Protein AF-A0A0F8YY92-F1 (afdb_monomer)

Structure (mmCIF, N/CA/C/O backbone):
data_AF-A0A0F8YY92-F1
#
_entry.id   AF-A0A0F8YY92-F1
#
loop_
_atom_site.group_PDB
_atom_site.id
_atom_site.type_symbol
_atom_site.label_atom_id
_atom_site.label_alt_id
_atom_site.label_comp_id
_atom_site.label_asym_id
_atom_site.label_entity_id
_atom_site.label_seq_id
_atom_site.pdbx_PDB_ins_code
_atom_site.Cartn_x
_atom_site.Cartn_y
_atom_site.Cartn_z
_atom_site.occupancy
_atom_site.B_iso_or_equiv
_atom_site.auth_seq_id
_atom_site.auth_comp_id
_atom_site.auth_asym_id
_atom_site.auth_atom_id
_atom_site.pdbx_PDB_model_num
ATOM 1 N N . MET A 1 1 ? 7.179 -2.243 -15.892 1.00 77.62 1 MET A N 1
ATOM 2 C CA . MET A 1 1 ? 6.687 -1.500 -14.717 1.00 77.62 1 MET A CA 1
ATOM 3 C C . MET A 1 1 ? 5.939 -2.486 -13.841 1.00 77.62 1 MET A C 1
ATOM 5 O O . MET A 1 1 ? 5.054 -3.168 -14.345 1.00 77.62 1 MET A O 1
ATOM 9 N N . HIS A 1 2 ? 6.362 -2.638 -12.593 1.00 85.50 2 HIS A N 1
ATOM 10 C CA . HIS A 1 2 ? 5.800 -3.581 -11.631 1.00 85.50 2 HIS A CA 1
ATOM 11 C C . HIS A 1 2 ? 4.860 -2.838 -10.693 1.00 85.50 2 HIS A C 1
ATOM 13 O O . HIS A 1 2 ? 5.172 -1.718 -10.293 1.00 85.50 2 HIS A O 1
ATOM 19 N N . ASN A 1 3 ? 3.722 -3.454 -10.376 1.00 90.06 3 ASN A N 1
ATOM 20 C CA . ASN A 1 3 ? 2.722 -2.870 -9.495 1.00 90.06 3 ASN A CA 1
ATOM 21 C C . ASN A 1 3 ? 2.719 -3.593 -8.149 1.00 90.06 3 ASN A C 1
ATOM 23 O O . ASN A 1 3 ? 2.532 -4.814 -8.091 1.00 90.06 3 ASN A O 1
ATOM 27 N N . TRP A 1 4 ? 2.937 -2.832 -7.087 1.00 93.38 4 TRP A N 1
ATOM 28 C CA . TRP A 1 4 ? 3.109 -3.345 -5.741 1.00 93.38 4 TRP A CA 1
ATOM 29 C C . TRP A 1 4 ? 2.109 -2.705 -4.799 1.00 93.38 4 TRP A C 1
ATOM 31 O O . TRP A 1 4 ? 1.792 -1.524 -4.911 1.00 93.38 4 TRP A O 1
ATOM 41 N N . LEU A 1 5 ? 1.648 -3.510 -3.853 1.00 94.44 5 LEU A N 1
ATOM 42 C CA . LEU A 1 5 ? 0.811 -3.086 -2.750 1.00 94.44 5 LEU A CA 1
ATOM 43 C C . LEU A 1 5 ? 1.587 -3.270 -1.458 1.00 94.44 5 LEU A C 1
ATOM 45 O O . LEU A 1 5 ? 2.127 -4.351 -1.211 1.00 94.44 5 LEU A O 1
ATOM 49 N N . TYR A 1 6 ? 1.620 -2.227 -0.641 1.00 95.75 6 TYR A N 1
ATOM 50 C CA . TYR A 1 6 ? 2.081 -2.303 0.737 1.00 95.75 6 TYR A CA 1
ATOM 51 C C . TYR A 1 6 ? 0.894 -2.043 1.663 1.00 95.75 6 TYR A C 1
ATOM 53 O O . TYR A 1 6 ? 0.316 -0.958 1.627 1.00 95.75 6 TYR A O 1
ATOM 61 N N . PHE A 1 7 ? 0.508 -3.036 2.463 1.00 94.81 7 PHE A N 1
ATOM 62 C CA . PHE A 1 7 ? -0.570 -2.889 3.443 1.00 94.81 7 PHE A 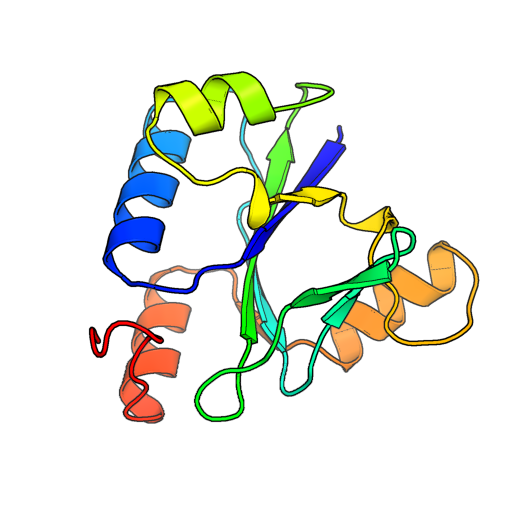CA 1
ATOM 63 C C . PHE A 1 7 ? -0.087 -2.109 4.668 1.00 94.81 7 PHE A C 1
ATOM 65 O O . PHE A 1 7 ? 0.997 -2.369 5.181 1.00 94.81 7 PHE A O 1
ATOM 72 N N . ILE A 1 8 ? -0.877 -1.141 5.122 1.00 91.62 8 ILE A N 1
ATOM 73 C CA . ILE A 1 8 ? -0.534 -0.293 6.265 1.00 91.62 8 ILE A CA 1
ATOM 74 C C . ILE A 1 8 ? -1.276 -0.815 7.494 1.00 91.62 8 ILE A C 1
ATOM 76 O O . ILE A 1 8 ? -2.505 -0.857 7.488 1.00 91.62 8 ILE A O 1
ATOM 80 N N . GLU A 1 9 ? -0.551 -1.167 8.559 1.00 89.00 9 GLU A N 1
ATOM 81 C CA . GLU A 1 9 ? -1.165 -1.524 9.845 1.00 89.00 9 GLU A CA 1
ATOM 82 C C . GLU A 1 9 ? -1.029 -0.423 10.911 1.00 89.00 9 GLU A C 1
ATOM 84 O O . GLU A 1 9 ? -1.724 -0.490 11.926 1.00 89.00 9 GLU A O 1
ATOM 89 N N . SER A 1 10 ? -0.170 0.583 10.693 1.00 87.44 10 SER A N 1
ATOM 90 C CA . SER A 1 10 ? 0.114 1.680 11.634 1.00 87.44 10 SER A CA 1
ATOM 91 C C . SER A 1 10 ? 0.465 3.013 10.968 1.00 87.44 10 SER A C 1
ATOM 93 O O . SER A 1 10 ? 1.090 3.034 9.904 1.00 87.44 10 SER A O 1
ATOM 95 N N . ASN A 1 11 ? 0.192 4.136 11.648 1.00 85.31 11 ASN A N 1
ATOM 96 C CA . ASN A 1 11 ? 0.666 5.456 11.212 1.00 85.31 11 ASN A CA 1
ATOM 97 C C . ASN A 1 11 ? 2.205 5.478 11.142 1.00 85.31 11 ASN A C 1
ATOM 99 O O . ASN A 1 11 ? 2.810 6.002 10.212 1.00 85.31 11 ASN A O 1
ATOM 103 N N . LYS A 1 12 ? 2.891 4.799 12.069 1.00 89.38 12 LYS A N 1
ATOM 104 C CA . LYS A 1 12 ? 4.357 4.682 12.027 1.00 89.38 12 LYS A CA 1
ATOM 105 C C . LYS A 1 12 ? 4.863 4.022 10.738 1.00 89.38 12 LYS A C 1
ATOM 107 O O . LYS A 1 12 ? 5.889 4.445 10.205 1.00 89.38 12 LYS A O 1
ATOM 112 N N . GLU A 1 13 ? 4.201 2.972 10.259 1.00 90.81 13 GLU A N 1
ATOM 113 C CA . GLU A 1 13 ? 4.536 2.349 8.974 1.00 90.81 13 GLU A CA 1
ATOM 114 C C . GLU A 1 13 ? 4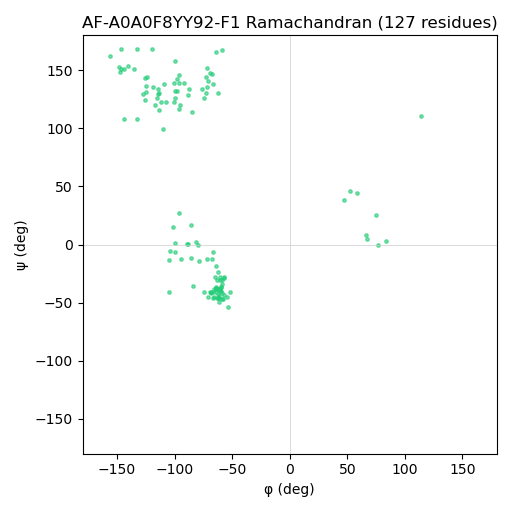.205 3.254 7.800 1.00 90.81 13 GLU A C 1
ATOM 116 O O . GLU A 1 13 ? 5.021 3.361 6.887 1.00 90.81 13 GLU A O 1
ATOM 121 N N . TYR A 1 14 ? 3.065 3.941 7.857 1.00 91.44 14 TYR A N 1
ATOM 122 C CA . TYR A 1 14 ? 2.686 4.932 6.861 1.00 91.44 14 TYR A CA 1
ATOM 123 C C . TYR A 1 14 ? 3.778 5.993 6.674 1.00 91.44 14 TYR A C 1
ATOM 125 O O . TYR A 1 14 ? 4.311 6.151 5.576 1.00 91.44 14 TYR A O 1
ATOM 133 N N . GLN A 1 15 ? 4.208 6.635 7.763 1.00 91.50 15 GLN A N 1
ATOM 134 C CA . GLN A 1 15 ? 5.254 7.662 7.740 1.00 91.50 15 GLN A CA 1
ATOM 135 C C . GLN A 1 15 ? 6.588 7.126 7.198 1.00 91.50 15 GLN A C 1
ATOM 137 O O . GLN A 1 15 ? 7.281 7.796 6.430 1.00 91.50 15 GLN A O 1
ATOM 142 N N . LYS A 1 16 ? 6.963 5.891 7.563 1.00 94.19 16 LYS A N 1
ATOM 143 C CA . LYS A 1 16 ? 8.161 5.238 7.009 1.00 94.19 16 LYS A CA 1
ATOM 144 C C . LYS A 1 16 ? 8.038 4.999 5.506 1.00 94.19 16 LYS A C 1
ATOM 146 O O . LYS A 1 16 ? 9.021 5.175 4.790 1.00 94.19 16 LYS A O 1
ATOM 151 N N . LEU A 1 17 ? 6.863 4.583 5.040 1.00 94.88 17 LEU A N 1
ATOM 152 C CA . LEU A 1 17 ? 6.600 4.314 3.632 1.00 94.88 17 LEU A CA 1
ATOM 153 C C . LEU A 1 17 ? 6.620 5.601 2.800 1.00 94.88 17 LEU A C 1
ATOM 155 O O . LEU A 1 17 ? 7.242 5.618 1.741 1.00 94.88 17 LEU A O 1
ATOM 159 N N . MET A 1 18 ? 6.034 6.692 3.300 1.00 92.94 18 MET A N 1
ATOM 160 C CA . MET A 1 18 ? 6.104 7.995 2.629 1.00 92.94 18 MET A CA 1
ATOM 161 C C . MET A 1 18 ? 7.551 8.485 2.532 1.00 92.94 18 MET A C 1
ATOM 163 O O . MET A 1 18 ? 8.024 8.812 1.444 1.00 92.94 18 MET A O 1
ATOM 167 N N . LYS A 1 19 ? 8.316 8.396 3.628 1.00 93.50 19 LYS A N 1
ATOM 168 C CA . LYS A 1 19 ? 9.751 8.714 3.617 1.00 93.50 19 LYS A CA 1
ATOM 169 C C . LYS A 1 19 ? 10.541 7.839 2.640 1.00 93.50 19 LYS A C 1
ATOM 171 O O . LYS A 1 19 ? 11.501 8.302 2.028 1.00 93.50 19 LYS A O 1
ATOM 176 N N . PHE A 1 20 ? 10.184 6.565 2.494 1.00 93.69 20 PHE A N 1
ATOM 177 C CA . PHE A 1 20 ? 10.788 5.696 1.486 1.00 93.69 20 PHE A CA 1
ATOM 178 C C . PHE A 1 20 ? 10.531 6.233 0.070 1.00 93.69 20 PHE A C 1
ATOM 180 O O . PHE A 1 20 ? 11.477 6.361 -0.705 1.00 93.69 20 PHE A O 1
ATOM 187 N N . PHE A 1 21 ? 9.297 6.631 -0.248 1.00 93.06 21 PHE A N 1
ATOM 188 C CA . PHE A 1 21 ? 8.958 7.186 -1.562 1.00 93.06 21 PHE A CA 1
ATOM 189 C C . PHE A 1 21 ? 9.670 8.504 -1.874 1.00 93.06 21 PHE A C 1
ATOM 191 O O . PHE A 1 21 ? 10.129 8.682 -2.998 1.00 93.06 21 PHE A O 1
ATOM 198 N N . GLU A 1 22 ? 9.855 9.387 -0.891 1.00 90.88 22 GLU A N 1
ATOM 199 C CA . GLU A 1 22 ? 10.634 10.624 -1.067 1.00 90.88 22 GLU A CA 1
ATOM 200 C C . GLU A 1 22 ? 12.087 10.362 -1.503 1.00 90.88 22 GLU A C 1
ATOM 202 O O . GLU A 1 22 ? 12.689 11.170 -2.213 1.00 90.88 22 GLU A O 1
ATOM 207 N N . ASN A 1 23 ? 12.660 9.230 -1.082 1.00 89.69 23 ASN A N 1
ATOM 208 C CA . ASN A 1 23 ? 14.051 8.870 -1.356 1.00 89.69 23 ASN A CA 1
ATOM 209 C C . ASN A 1 23 ? 14.220 7.982 -2.602 1.00 89.69 23 ASN A C 1
ATOM 211 O O . ASN A 1 23 ? 15.340 7.821 -3.093 1.00 89.69 23 ASN A O 1
ATOM 215 N N . GLU A 1 24 ? 13.132 7.433 -3.147 1.00 88.44 24 GLU A N 1
ATOM 216 C CA . GLU A 1 24 ? 13.161 6.466 -4.244 1.00 88.44 24 GLU A CA 1
ATOM 217 C C . GLU A 1 24 ? 12.621 7.044 -5.553 1.00 88.44 24 GLU A C 1
ATOM 219 O O . GLU A 1 24 ? 11.424 7.039 -5.832 1.00 88.44 24 GLU A O 1
ATOM 224 N N . LYS A 1 25 ? 13.542 7.454 -6.430 1.00 85.44 25 LYS A N 1
ATOM 225 C CA . LYS A 1 25 ? 13.223 8.050 -7.743 1.00 85.44 25 LYS A CA 1
ATOM 226 C C . LYS A 1 25 ? 12.496 7.107 -8.708 1.00 85.44 25 LYS A C 1
ATOM 228 O O . LYS A 1 25 ? 11.902 7.561 -9.682 1.00 85.44 25 LYS A O 1
ATOM 233 N N . ASP A 1 26 ? 12.561 5.802 -8.453 1.00 88.06 26 ASP A N 1
ATOM 234 C CA . ASP A 1 26 ? 11.964 4.779 -9.312 1.00 88.06 26 ASP A CA 1
ATOM 235 C C . ASP A 1 26 ? 10.515 4.453 -8.934 1.00 88.06 26 ASP A C 1
ATOM 237 O O . ASP A 1 26 ? 9.924 3.570 -9.561 1.00 88.06 26 ASP A O 1
ATOM 241 N N . VAL A 1 27 ? 9.954 5.100 -7.907 1.00 90.25 27 VAL A N 1
ATOM 242 C CA . VAL A 1 27 ? 8.566 4.905 -7.474 1.00 90.25 27 VAL A CA 1
ATOM 243 C C . VAL A 1 27 ? 7.672 5.998 -8.052 1.00 90.25 27 VAL A C 1
ATOM 245 O O . VAL A 1 27 ? 8.004 7.174 -7.994 1.00 90.25 27 VAL A O 1
ATOM 248 N N . ASN A 1 28 ? 6.531 5.611 -8.626 1.00 90.69 28 ASN A N 1
ATOM 249 C CA . ASN A 1 28 ? 5.558 6.531 -9.219 1.00 90.69 28 ASN A CA 1
ATOM 250 C C . ASN A 1 28 ? 4.117 6.024 -9.059 1.00 90.69 28 ASN A C 1
ATOM 252 O O . ASN A 1 28 ? 3.886 4.857 -8.746 1.00 90.69 28 ASN A O 1
ATOM 256 N N . GLY A 1 29 ? 3.143 6.897 -9.343 1.00 87.62 29 GLY A N 1
ATOM 257 C CA . GLY A 1 29 ? 1.716 6.553 -9.404 1.00 87.62 29 GLY A CA 1
ATOM 258 C C . GLY A 1 29 ? 1.173 5.963 -8.102 1.00 87.62 29 GLY A C 1
ATOM 259 O O . GLY A 1 29 ? 0.461 4.958 -8.126 1.00 87.62 29 GLY A O 1
ATOM 260 N N . ILE A 1 30 ? 1.549 6.592 -6.987 1.00 92.81 30 ILE A N 1
ATOM 261 C CA . ILE A 1 30 ? 1.075 6.265 -5.644 1.00 92.81 30 ILE A CA 1
ATOM 262 C C . ILE A 1 30 ? -0.436 6.488 -5.593 1.00 92.81 30 ILE A C 1
ATOM 264 O O . ILE A 1 30 ? -0.938 7.520 -6.032 1.00 92.81 30 ILE A O 1
ATOM 268 N N . THR A 1 31 ? -1.158 5.493 -5.095 1.00 93.25 31 THR A N 1
ATOM 269 C CA . THR A 1 31 ? -2.602 5.546 -4.862 1.00 93.25 31 THR A CA 1
ATOM 270 C C . THR A 1 31 ? -2.956 4.695 -3.660 1.00 93.25 31 THR A C 1
ATOM 272 O O . THR A 1 31 ? -2.317 3.678 -3.408 1.00 93.25 31 THR A O 1
ATOM 275 N N . TYR A 1 32 ? -3.988 5.085 -2.934 1.00 93.06 32 TYR A N 1
ATOM 276 C CA . TYR A 1 32 ? -4.466 4.374 -1.760 1.00 93.06 32 TYR A CA 1
ATOM 277 C C . TYR A 1 32 ? -5.673 3.525 -2.142 1.00 93.06 32 TYR A C 1
ATOM 279 O O . TYR A 1 32 ? -6.583 4.001 -2.824 1.00 93.06 32 TYR A O 1
ATOM 287 N N . LEU A 1 33 ? -5.660 2.263 -1.726 1.00 93.00 33 LEU A N 1
ATOM 288 C CA . LEU A 1 33 ? -6.757 1.321 -1.897 1.00 93.00 33 LEU A CA 1
ATOM 289 C C . LEU A 1 33 ? -7.293 0.942 -0.525 1.00 93.00 33 LEU A C 1
ATOM 291 O O . LEU A 1 33 ? -6.535 0.500 0.340 1.00 93.00 33 LEU A O 1
ATOM 295 N N . ILE A 1 34 ? -8.597 1.107 -0.351 1.00 91.88 34 ILE A N 1
ATOM 296 C CA . ILE A 1 34 ? -9.292 0.843 0.903 1.00 91.88 34 ILE A CA 1
ATOM 297 C C . ILE A 1 34 ? -10.293 -0.277 0.662 1.00 91.88 34 ILE A C 1
ATOM 299 O O . ILE A 1 34 ? -11.174 -0.149 -0.185 1.00 91.88 34 ILE A O 1
ATOM 303 N N . PHE A 1 35 ? -10.137 -1.371 1.393 1.00 90.75 35 PHE A N 1
ATOM 304 C CA . PHE A 1 35 ? -10.962 -2.566 1.295 1.00 90.75 35 PHE A CA 1
ATOM 305 C C . PHE A 1 35 ? -11.845 -2.688 2.535 1.00 90.75 35 PHE A C 1
ATOM 307 O O . PHE A 1 35 ? -11.361 -2.517 3.650 1.00 90.75 35 PHE A O 1
ATOM 314 N N . GLU A 1 36 ? -13.109 -3.055 2.342 1.00 89.31 36 GLU A N 1
ATOM 315 C CA . GLU A 1 36 ? -14.065 -3.376 3.418 1.00 89.31 36 GLU A CA 1
ATOM 316 C C . GLU A 1 36 ? -14.130 -4.895 3.682 1.00 89.31 36 GLU A C 1
ATOM 318 O O . GLU A 1 36 ? -15.154 -5.451 4.075 1.00 89.31 36 GLU A O 1
ATOM 323 N N . GLU A 1 37 ? -13.034 -5.601 3.397 1.00 88.88 37 GLU A N 1
ATOM 324 C CA . GLU A 1 37 ? -12.930 -7.052 3.513 1.00 88.88 37 GLU A CA 1
ATOM 325 C C . GLU A 1 37 ? -11.480 -7.513 3.703 1.00 88.88 37 GLU A C 1
ATOM 327 O O . GLU A 1 37 ? -10.524 -6.800 3.383 1.00 88.88 37 GLU A O 1
ATOM 332 N N . ASP A 1 38 ? -11.321 -8.750 4.177 1.00 90.75 38 ASP A N 1
ATOM 333 C CA . ASP A 1 38 ? -10.031 -9.437 4.182 1.00 90.75 38 ASP A CA 1
ATOM 334 C C . ASP A 1 38 ? -9.566 -9.720 2.748 1.00 90.75 38 ASP A C 1
ATOM 336 O O . ASP A 1 38 ? -10.320 -10.204 1.902 1.00 90.75 38 ASP A O 1
ATOM 340 N N . VAL A 1 39 ? -8.277 -9.508 2.491 1.00 90.31 39 VAL A N 1
ATOM 341 C CA . VAL A 1 39 ? -7.679 -9.712 1.171 1.00 90.31 39 VAL A CA 1
ATOM 342 C C . VAL A 1 39 ? -6.728 -10.901 1.210 1.00 90.31 39 VAL A C 1
ATOM 344 O O . VAL A 1 39 ? -5.761 -10.932 1.971 1.00 90.31 39 VAL A O 1
ATOM 347 N N . SER A 1 40 ? -6.974 -11.891 0.354 1.00 89.44 40 SER A N 1
ATOM 348 C CA . SER A 1 40 ? -6.115 -13.072 0.217 1.00 89.44 40 SER A CA 1
ATOM 349 C C . SER A 1 40 ? -5.180 -12.961 -0.986 1.00 89.44 40 SER A C 1
ATOM 351 O O . SER A 1 40 ? -5.457 -12.231 -1.938 1.00 89.44 40 SER A O 1
ATOM 353 N N . CYS A 1 41 ? -4.077 -13.707 -0.982 1.00 87.75 41 CYS A N 1
ATOM 354 C CA . CYS A 1 41 ? -3.204 -13.835 -2.145 1.00 87.75 41 CYS A CA 1
ATOM 355 C C . CYS A 1 41 ? -3.087 -15.286 -2.644 1.00 87.75 41 CYS A C 1
ATOM 357 O O . CYS A 1 41 ? -3.436 -16.245 -1.954 1.00 87.75 41 CYS A O 1
ATOM 359 N N . LYS A 1 42 ? -2.514 -15.458 -3.841 1.00 85.19 42 LYS A N 1
ATOM 360 C CA . LYS A 1 42 ? -2.199 -16.764 -4.447 1.00 85.19 42 LYS A CA 1
ATOM 361 C C . LYS A 1 42 ? -1.282 -17.633 -3.585 1.00 85.19 42 LYS A C 1
ATOM 363 O O . LYS A 1 42 ? -1.351 -18.851 -3.689 1.00 85.19 42 LYS A O 1
ATOM 368 N N . SER A 1 43 ? -0.431 -17.029 -2.752 1.00 83.62 43 SER A N 1
ATOM 369 C CA . SER A 1 43 ? 0.435 -17.751 -1.809 1.00 83.62 43 SER A CA 1
ATOM 370 C C . SER A 1 43 ? -0.246 -18.072 -0.471 1.00 83.62 43 SER A C 1
ATOM 372 O O . SER A 1 43 ? 0.437 -18.393 0.498 1.00 83.62 43 SER A O 1
ATOM 374 N N . SER A 1 44 ? -1.581 -17.993 -0.405 1.00 84.44 44 SER A N 1
ATOM 375 C CA . SER A 1 44 ? -2.409 -18.307 0.772 1.00 84.44 44 SER A CA 1
ATOM 376 C C . SER A 1 44 ? -2.228 -17.375 1.974 1.00 84.44 44 SER A C 1
ATOM 378 O O . SER A 1 44 ? -2.775 -17.631 3.046 1.00 84.44 44 SER A O 1
ATOM 380 N N . LYS A 1 45 ? -1.484 -16.279 1.820 1.00 90.12 45 LYS A N 1
ATOM 381 C CA . LYS A 1 45 ? -1.411 -15.214 2.823 1.00 90.12 45 LYS A CA 1
ATOM 382 C C . LYS A 1 45 ? -2.720 -14.429 2.826 1.00 90.12 45 LYS A C 1
ATOM 384 O O . LYS A 1 45 ? -3.318 -14.210 1.773 1.00 90.12 45 LYS A O 1
ATOM 389 N N . ILE A 1 46 ? -3.134 -13.999 4.012 1.00 90.88 46 ILE A N 1
ATOM 390 C CA . ILE A 1 46 ? -4.358 -13.227 4.225 1.00 90.88 46 ILE A CA 1
ATOM 391 C C . ILE A 1 46 ? -3.985 -11.952 4.974 1.00 90.88 46 ILE A C 1
ATOM 393 O O . ILE A 1 46 ? -3.376 -12.020 6.043 1.00 90.88 46 ILE A O 1
ATOM 397 N N . PHE A 1 47 ? -4.350 -10.812 4.402 1.00 92.50 47 PHE A N 1
ATOM 398 C CA . PHE A 1 47 ? -4.288 -9.499 5.025 1.00 92.50 47 PHE A CA 1
ATOM 399 C C . PHE A 1 47 ? -5.662 -9.210 5.613 1.00 92.50 47 PHE A C 1
ATOM 401 O O . PHE A 1 47 ? -6.660 -9.251 4.894 1.00 92.50 47 PHE A O 1
ATOM 408 N N . ARG A 1 48 ? -5.714 -9.006 6.929 1.00 91.19 48 ARG A N 1
ATOM 409 C CA . ARG A 1 48 ? -6.977 -8.879 7.651 1.00 91.19 48 ARG A CA 1
ATOM 410 C C . ARG A 1 48 ? -7.354 -7.425 7.831 1.00 91.19 48 ARG A C 1
ATOM 412 O O . ARG A 1 48 ? -6.493 -6.614 8.161 1.00 91.19 48 ARG A O 1
ATOM 419 N N . MET A 1 49 ? -8.634 -7.127 7.664 1.00 90.06 49 MET A N 1
ATOM 420 C CA . MET A 1 49 ? -9.157 -5.808 7.986 1.00 90.06 49 MET A CA 1
ATOM 421 C C . MET A 1 49 ? -9.122 -5.549 9.496 1.00 90.06 49 MET A C 1
ATOM 423 O O . MET A 1 49 ? -9.307 -6.445 10.324 1.00 90.06 49 MET A O 1
ATOM 427 N N . HIS A 1 50 ? -8.906 -4.289 9.847 1.00 84.06 50 HIS A N 1
ATOM 428 C CA . HIS A 1 50 ? -8.938 -3.766 11.200 1.00 84.06 50 HIS A CA 1
ATOM 429 C C . HIS A 1 50 ? -9.934 -2.606 11.241 1.00 84.06 50 HIS A C 1
ATOM 431 O O . HIS A 1 50 ? -9.911 -1.739 10.377 1.00 84.06 50 HIS A O 1
ATOM 437 N N . ASN A 1 51 ? -10.840 -2.603 12.223 1.00 82.19 51 ASN A N 1
ATOM 438 C CA . ASN A 1 51 ? -11.911 -1.600 12.314 1.00 82.19 51 ASN A CA 1
ATOM 439 C C . ASN A 1 51 ? -12.729 -1.477 11.012 1.00 82.19 51 ASN A C 1
ATOM 441 O O . ASN A 1 51 ? -13.003 -0.384 10.533 1.00 82.19 51 ASN A O 1
ATOM 445 N N . ASN A 1 52 ? -13.120 -2.628 10.454 1.00 85.44 52 ASN A N 1
ATOM 446 C CA . ASN A 1 52 ? -13.883 -2.776 9.205 1.00 85.44 52 ASN A CA 1
ATOM 447 C C . ASN A 1 52 ? -13.152 -2.360 7.921 1.00 85.44 52 ASN A C 1
ATOM 449 O O . ASN A 1 52 ? -13.767 -2.402 6.860 1.00 85.44 5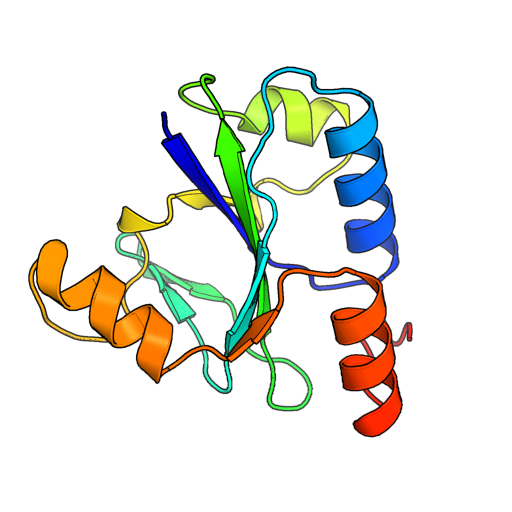2 ASN A O 1
ATOM 453 N N . LEU A 1 53 ? -11.867 -1.990 7.987 1.00 89.31 53 LEU A N 1
ATOM 454 C CA . LEU A 1 53 ? -11.115 -1.555 6.813 1.00 89.31 53 LEU A CA 1
ATOM 455 C C . LEU A 1 53 ? -9.721 -2.167 6.731 1.00 89.31 53 LEU A C 1
ATOM 457 O O . LEU A 1 53 ? -9.068 -2.470 7.726 1.00 89.31 53 LEU A O 1
ATOM 461 N N . LEU A 1 54 ? -9.239 -2.321 5.508 1.00 91.12 54 LEU A N 1
ATOM 462 C CA . LEU A 1 54 ? -7.861 -2.657 5.197 1.00 91.12 54 LEU A CA 1
ATOM 463 C C . LEU A 1 54 ? -7.335 -1.634 4.198 1.00 91.12 54 LEU A C 1
ATOM 465 O O . LEU A 1 54 ? -7.956 -1.391 3.167 1.00 91.12 54 LEU A O 1
ATOM 469 N N . ILE A 1 55 ? -6.178 -1.050 4.492 1.00 92.38 55 ILE A N 1
ATOM 470 C CA . ILE A 1 55 ? -5.597 0.015 3.677 1.00 92.38 55 ILE A CA 1
ATOM 471 C C . ILE A 1 55 ? -4.310 -0.498 3.047 1.00 92.38 55 ILE A C 1
ATOM 473 O O . ILE A 1 55 ? -3.439 -1.043 3.726 1.00 92.38 55 ILE A O 1
ATOM 477 N N . ALA A 1 56 ? -4.181 -0.307 1.739 1.00 94.81 56 ALA A N 1
ATOM 478 C CA . ALA A 1 56 ? -2.960 -0.570 1.000 1.00 94.81 56 ALA A CA 1
ATOM 479 C C . ALA A 1 56 ? -2.529 0.660 0.207 1.00 94.81 56 ALA A C 1
ATOM 481 O O . ALA A 1 56 ? -3.354 1.355 -0.382 1.00 94.81 56 ALA A O 1
ATOM 482 N N . VAL A 1 57 ? -1.220 0.880 0.120 1.00 95.38 57 VAL A N 1
ATOM 483 C CA . VAL A 1 57 ? -0.641 1.821 -0.837 1.00 95.38 57 VAL A CA 1
ATOM 484 C C . VAL A 1 57 ? -0.200 1.058 -2.068 1.00 95.38 57 VAL A C 1
ATOM 486 O O . VAL A 1 57 ? 0.686 0.205 -2.008 1.00 95.38 57 VAL A O 1
ATOM 489 N N . ASN A 1 58 ? -0.834 1.376 -3.184 1.00 94.50 58 ASN A N 1
ATOM 490 C CA . ASN A 1 58 ? -0.479 0.915 -4.508 1.00 94.50 58 ASN A CA 1
ATOM 491 C C . ASN 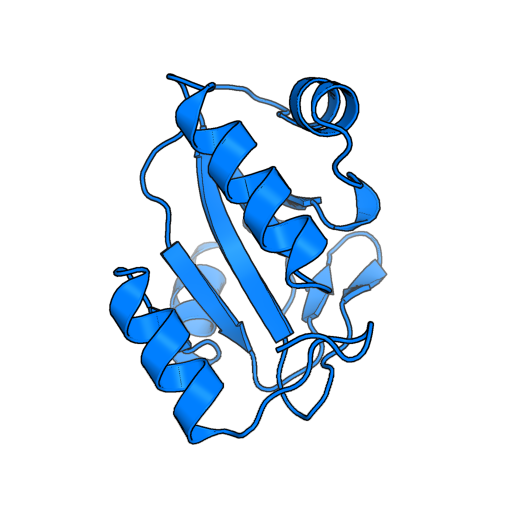A 1 58 ? 0.548 1.861 -5.127 1.00 94.50 58 ASN A C 1
ATOM 493 O O . ASN A 1 58 ? 0.315 3.068 -5.184 1.00 94.50 58 ASN A O 1
ATOM 497 N N . PHE A 1 59 ? 1.653 1.324 -5.631 1.00 94.12 59 PHE A N 1
ATOM 498 C CA . PHE A 1 59 ? 2.681 2.108 -6.303 1.00 94.12 59 PHE A CA 1
ATOM 499 C C . PHE A 1 59 ? 3.349 1.314 -7.426 1.00 94.12 59 PHE A C 1
ATOM 501 O O . PHE A 1 59 ? 3.488 0.087 -7.380 1.00 94.12 59 PHE A O 1
ATOM 508 N N . PHE A 1 60 ? 3.811 2.041 -8.438 1.00 92.31 60 PHE A N 1
ATOM 509 C CA . PHE A 1 60 ? 4.555 1.483 -9.553 1.00 92.31 60 PHE A CA 1
ATOM 510 C C . PHE A 1 60 ? 6.050 1.659 -9.352 1.00 92.31 60 PHE A C 1
ATOM 512 O O . PHE A 1 60 ? 6.507 2.710 -8.911 1.00 92.31 60 PHE A O 1
ATOM 519 N N . THR A 1 61 ? 6.825 0.659 -9.759 1.00 91.31 61 THR A N 1
ATOM 520 C CA . THR A 1 61 ? 8.280 0.791 -9.851 1.00 91.31 61 THR A CA 1
ATOM 521 C C . THR A 1 61 ? 8.855 0.093 -11.079 1.00 91.31 61 THR A C 1
ATOM 523 O O . THR A 1 61 ? 8.277 -0.853 -11.624 1.00 91.31 61 THR A O 1
ATOM 526 N N . TYR A 1 62 ? 10.008 0.568 -11.549 1.00 85.75 62 TYR A N 1
ATOM 527 C CA . TYR A 1 62 ? 10.823 -0.142 -12.540 1.00 85.75 62 TYR A CA 1
ATOM 528 C C . TYR A 1 62 ? 11.654 -1.275 -11.920 1.00 85.75 62 TYR A C 1
ATOM 530 O O . TYR A 1 62 ? 12.129 -2.144 -12.647 1.00 85.75 62 TYR A O 1
ATOM 538 N N . THR A 1 63 ? 11.780 -1.307 -10.590 1.00 81.75 63 THR A N 1
ATOM 539 C CA . THR A 1 63 ? 12.458 -2.386 -9.865 1.00 81.75 63 THR A CA 1
ATOM 540 C C . THR A 1 63 ? 11.597 -3.650 -9.888 1.00 81.75 63 THR A C 1
ATOM 542 O O . THR A 1 63 ? 10.409 -3.602 -9.564 1.00 81.75 63 THR A O 1
ATOM 545 N N . ILE A 1 64 ? 12.191 -4.793 -10.252 1.00 80.62 64 ILE A N 1
ATOM 546 C CA . ILE A 1 64 ? 11.475 -6.080 -10.294 1.00 80.62 64 ILE A CA 1
ATOM 547 C C . ILE A 1 64 ? 11.009 -6.495 -8.898 1.00 80.62 64 ILE A C 1
ATOM 549 O O . ILE A 1 64 ? 9.916 -7.032 -8.783 1.00 80.62 64 ILE A O 1
ATOM 553 N N . ASP A 1 65 ? 11.799 -6.226 -7.856 1.00 85.44 65 ASP A N 1
ATOM 554 C CA . ASP A 1 65 ? 11.465 -6.532 -6.464 1.00 85.44 65 ASP A CA 1
ATOM 555 C C . ASP A 1 65 ? 11.994 -5.434 -5.512 1.00 85.44 65 ASP A C 1
ATOM 557 O O . ASP A 1 65 ? 13.206 -5.334 -5.313 1.00 85.44 65 ASP A O 1
ATOM 561 N N . PRO A 1 66 ? 11.127 -4.588 -4.921 1.00 89.06 66 PRO A N 1
ATOM 562 C CA . PRO A 1 66 ? 11.551 -3.502 -4.038 1.00 89.06 66 PRO A CA 1
ATOM 563 C C . PRO A 1 66 ? 11.847 -3.956 -2.595 1.00 89.06 66 PRO A C 1
ATOM 565 O O . PRO A 1 66 ? 12.167 -3.114 -1.754 1.00 89.06 66 PRO A O 1
ATOM 568 N N . ARG A 1 67 ? 11.743 -5.257 -2.2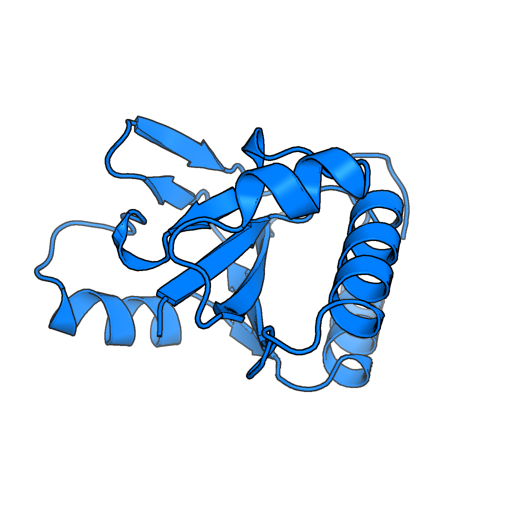74 1.00 91.75 67 ARG A N 1
ATOM 569 C CA . ARG A 1 67 ? 11.858 -5.772 -0.895 1.00 91.75 67 ARG A CA 1
ATOM 570 C C . ARG A 1 67 ? 13.137 -5.362 -0.182 1.00 91.75 67 ARG A C 1
ATOM 572 O O . ARG A 1 67 ? 13.067 -4.951 0.969 1.00 91.75 67 ARG A O 1
ATOM 579 N N . GLU A 1 68 ? 14.289 -5.460 -0.838 1.00 91.94 68 GLU A N 1
ATOM 580 C CA . GLU A 1 68 ? 15.571 -5.120 -0.208 1.00 91.94 68 GLU A CA 1
ATOM 581 C C . GLU A 1 68 ? 15.614 -3.645 0.223 1.00 91.94 68 GLU A C 1
ATOM 583 O O . GLU A 1 68 ? 15.980 -3.331 1.355 1.00 91.94 68 GLU A O 1
ATOM 588 N N . LYS A 1 69 ? 15.144 -2.737 -0.641 1.00 91.00 69 LYS A N 1
ATOM 589 C CA . LYS A 1 69 ? 15.091 -1.298 -0.349 1.00 91.00 69 LYS A CA 1
ATOM 590 C C . LYS A 1 69 ? 14.107 -0.975 0.788 1.00 91.00 69 LYS A C 1
ATOM 592 O O . LYS A 1 69 ? 14.405 -0.143 1.646 1.00 91.00 69 LYS A O 1
ATOM 597 N N . LEU A 1 70 ? 12.970 -1.674 0.839 1.00 92.19 70 LEU A N 1
ATOM 598 C CA . LEU A 1 70 ? 11.999 -1.576 1.938 1.00 92.19 70 LEU A CA 1
ATOM 599 C C . LEU A 1 70 ? 12.601 -2.042 3.274 1.00 92.19 70 LEU A C 1
ATOM 601 O O . LEU A 1 70 ? 12.484 -1.329 4.270 1.00 92.19 70 LEU A O 1
ATOM 605 N N . ILE A 1 71 ? 13.305 -3.182 3.293 1.00 92.81 71 ILE A N 1
ATOM 606 C CA . ILE A 1 71 ? 14.002 -3.690 4.492 1.00 92.81 71 ILE A CA 1
ATOM 607 C C . ILE A 1 71 ? 15.025 -2.667 4.986 1.00 92.81 71 ILE A C 1
ATOM 609 O O . ILE A 1 71 ? 15.039 -2.338 6.171 1.00 92.81 71 ILE A O 1
ATOM 613 N N . ASN A 1 72 ? 15.831 -2.110 4.079 1.00 92.56 72 ASN A N 1
ATOM 614 C CA . ASN A 1 72 ? 16.828 -1.089 4.413 1.00 92.56 72 ASN A CA 1
ATOM 615 C C . ASN A 1 72 ? 16.196 0.199 4.967 1.00 92.56 72 ASN A C 1
ATOM 617 O O . ASN A 1 72 ? 16.833 0.925 5.727 1.00 92.56 72 ASN A O 1
ATOM 621 N N . SER A 1 73 ? 14.928 0.451 4.639 1.00 90.44 73 SER A N 1
ATOM 622 C CA . SER A 1 73 ? 14.131 1.571 5.159 1.00 90.44 73 SER A CA 1
ATOM 623 C C . SER A 1 73 ? 13.393 1.236 6.464 1.00 90.44 73 SER A C 1
ATOM 625 O O . SER A 1 73 ? 12.693 2.079 7.027 1.00 90.44 73 SER A O 1
ATOM 627 N N . GLY A 1 74 ? 13.549 0.010 6.976 1.00 92.81 74 GLY A N 1
ATOM 628 C CA . GLY A 1 74 ? 12.918 -0.460 8.207 1.00 92.81 74 GLY A CA 1
ATOM 629 C C . GLY A 1 74 ? 11.425 -0.769 8.069 1.00 92.81 74 GLY A C 1
ATOM 630 O O . GLY A 1 74 ? 10.702 -0.661 9.069 1.00 92.81 74 GLY A O 1
ATOM 631 N N . LEU A 1 75 ? 10.968 -1.095 6.855 1.00 94.25 75 LEU A N 1
ATOM 632 C CA . LEU A 1 75 ? 9.609 -1.542 6.539 1.00 94.25 75 LEU A CA 1
ATOM 633 C C . LEU A 1 75 ? 9.540 -3.073 6.486 1.00 94.25 75 LEU A C 1
ATOM 635 O O . LEU A 1 75 ? 10.486 -3.745 6.066 1.00 94.25 75 LEU A O 1
ATOM 639 N N . GLU A 1 76 ? 8.406 -3.629 6.902 1.00 93.12 76 GLU A N 1
ATOM 640 C CA . GLU A 1 76 ? 8.192 -5.071 6.927 1.00 93.12 76 GLU A CA 1
ATOM 641 C C . GLU A 1 76 ? 7.708 -5.570 5.564 1.00 93.12 76 GLU A C 1
ATOM 643 O O . GLU A 1 76 ? 6.593 -5.318 5.112 1.00 93.12 76 GLU A O 1
ATOM 648 N N . THR A 1 77 ? 8.530 -6.375 4.900 1.00 92.44 77 THR A N 1
ATOM 649 C CA . THR A 1 77 ? 8.182 -6.957 3.593 1.00 92.44 77 THR A CA 1
ATOM 650 C C . THR A 1 77 ? 7.045 -7.974 3.668 1.00 92.44 77 THR A C 1
ATOM 652 O O . THR A 1 77 ? 6.446 -8.305 2.644 1.00 92.44 77 THR A O 1
ATOM 655 N N . ASN A 1 78 ? 6.676 -8.412 4.875 1.00 91.88 78 ASN A N 1
ATOM 656 C CA . ASN A 1 78 ? 5.454 -9.164 5.128 1.00 91.88 78 ASN A CA 1
ATOM 657 C C . ASN A 1 78 ? 4.178 -8.346 4.896 1.00 91.88 78 ASN A C 1
ATOM 659 O O . ASN A 1 78 ? 3.110 -8.945 4.871 1.00 91.88 78 ASN A O 1
ATOM 663 N N . PHE A 1 79 ? 4.245 -7.048 4.622 1.00 92.94 79 PHE A N 1
ATOM 664 C CA . PHE A 1 79 ? 3.091 -6.283 4.145 1.00 92.94 79 PHE A CA 1
ATOM 665 C C . PHE A 1 79 ? 3.134 -5.972 2.652 1.00 92.94 79 PHE A C 1
ATOM 667 O O . PHE A 1 79 ? 2.152 -5.499 2.092 1.00 92.94 79 PHE A O 1
ATOM 674 N N . LEU A 1 80 ? 4.231 -6.320 1.978 1.00 94.12 80 LEU A N 1
ATOM 675 C CA . LEU A 1 80 ? 4.381 -6.140 0.544 1.00 94.12 80 LEU A CA 1
ATOM 676 C C . LEU A 1 80 ? 3.832 -7.347 -0.232 1.00 94.12 80 LEU A C 1
ATOM 678 O O . LEU A 1 80 ? 4.161 -8.505 0.054 1.00 94.12 80 LEU A O 1
ATOM 682 N N . VAL A 1 81 ? 3.051 -7.079 -1.275 1.00 92.94 81 VAL A N 1
ATOM 683 C CA . VAL A 1 81 ? 2.592 -8.083 -2.238 1.00 92.94 81 VAL A CA 1
ATOM 684 C C . VAL A 1 81 ? 2.533 -7.500 -3.645 1.00 92.94 81 VAL A C 1
ATOM 686 O O . VAL A 1 81 ? 2.320 -6.303 -3.834 1.00 92.94 81 VAL A O 1
ATOM 689 N N . ASN A 1 82 ? 2.728 -8.346 -4.652 1.00 90.12 82 ASN A N 1
ATOM 690 C CA . ASN A 1 82 ? 2.480 -7.943 -6.026 1.00 90.12 82 ASN A CA 1
ATOM 691 C C . ASN A 1 82 ? 0.966 -7.833 -6.246 1.00 90.12 82 ASN A C 1
ATOM 693 O O . ASN A 1 82 ? 0.219 -8.730 -5.852 1.00 90.12 82 ASN A O 1
ATOM 697 N N . TYR A 1 83 ? 0.515 -6.769 -6.908 1.00 86.25 83 TYR A N 1
ATOM 698 C CA . TYR A 1 83 ? -0.904 -6.552 -7.194 1.00 86.25 83 TYR A CA 1
ATOM 699 C C . TYR A 1 83 ? -1.570 -7.774 -7.860 1.00 86.25 83 TYR A C 1
ATOM 701 O O . TYR A 1 83 ? -2.669 -8.180 -7.487 1.00 86.25 83 TYR A O 1
ATOM 709 N N . TYR A 1 84 ? -0.876 -8.434 -8.795 1.00 82.12 84 TYR A N 1
ATOM 710 C CA . TYR A 1 84 ? -1.403 -9.593 -9.527 1.00 82.12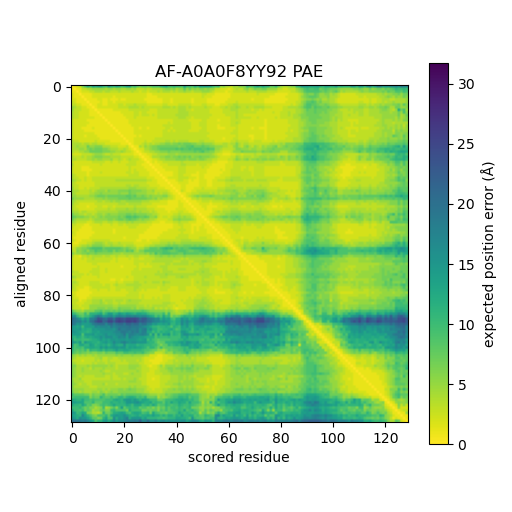 84 TYR A CA 1
ATOM 711 C C . TYR A 1 84 ? -1.508 -10.875 -8.694 1.00 82.12 84 TYR A C 1
ATOM 713 O O . TYR A 1 84 ? -2.128 -11.852 -9.141 1.00 82.12 84 TYR A O 1
ATOM 721 N N . ASP A 1 85 ? -0.898 -10.902 -7.511 1.00 85.19 85 ASP A N 1
ATOM 722 C CA . ASP A 1 85 ? -0.981 -12.035 -6.596 1.00 85.19 85 ASP A CA 1
ATOM 723 C C . ASP A 1 85 ? -2.209 -11.970 -5.703 1.00 85.19 85 ASP A C 1
ATOM 725 O O . ASP A 1 85 ? -2.540 -12.979 -5.085 1.00 85.19 85 ASP A O 1
ATOM 729 N N . LEU A 1 86 ? -2.914 -10.842 -5.655 1.00 84.88 86 LEU A N 1
ATOM 730 C CA . LEU A 1 86 ? -4.142 -10.764 -4.891 1.00 84.88 86 LEU A CA 1
ATOM 731 C C . LEU A 1 86 ? -5.271 -11.592 -5.519 1.00 84.88 86 LEU A C 1
ATOM 733 O O . LEU A 1 86 ? -5.373 -11.768 -6.739 1.00 84.88 86 LEU A O 1
ATOM 737 N N . ASN A 1 87 ? -6.127 -12.114 -4.647 1.00 76.38 87 ASN A N 1
ATOM 738 C CA . ASN A 1 87 ? -7.306 -12.885 -4.985 1.00 76.38 87 ASN A CA 1
ATOM 739 C C . ASN A 1 87 ? -8.501 -12.363 -4.176 1.00 76.38 87 ASN A C 1
ATOM 741 O O . ASN A 1 87 ? -8.594 -12.594 -2.971 1.00 76.38 87 ASN A O 1
ATOM 745 N N . LEU A 1 88 ? -9.416 -11.687 -4.875 1.00 72.00 88 LEU A N 1
ATOM 746 C CA . LEU A 1 88 ? -10.727 -11.268 -4.364 1.00 72.00 88 LEU A CA 1
ATOM 747 C C . LEU A 1 88 ? -11.858 -12.192 -4.857 1.00 72.00 88 LEU A C 1
ATOM 749 O O . LEU A 1 88 ? -13.029 -11.831 -4.789 1.00 72.00 88 LEU A O 1
ATOM 753 N N . GLY A 1 89 ? -11.513 -13.372 -5.386 1.00 60.47 89 GLY A N 1
ATOM 754 C CA . GLY A 1 89 ? -12.443 -14.334 -5.973 1.00 60.47 89 GLY A CA 1
ATOM 755 C C . GLY A 1 89 ? -12.247 -14.535 -7.483 1.00 60.47 89 GLY A C 1
ATOM 756 O O . GLY A 1 89 ? -12.572 -13.680 -8.296 1.00 60.47 89 GLY A O 1
ATOM 757 N N . GLY A 1 90 ? -11.752 -15.719 -7.856 1.00 52.06 90 GLY A N 1
ATOM 758 C CA . GLY A 1 90 ? -12.325 -16.550 -8.926 1.00 52.06 90 GLY A CA 1
ATOM 759 C C . GLY A 1 90 ? -12.128 -16.232 -10.415 1.00 52.06 90 GLY A C 1
ATOM 760 O O . GLY A 1 90 ? -12.646 -17.016 -11.204 1.00 52.06 90 GLY A O 1
ATOM 761 N N . LEU A 1 91 ? -11.422 -15.178 -10.847 1.00 53.94 91 LEU A N 1
ATOM 762 C CA . LEU A 1 91 ? -11.354 -14.831 -12.286 1.00 53.94 91 LEU A CA 1
ATOM 763 C C . LEU A 1 91 ? -9.943 -14.526 -12.836 1.00 53.94 91 LEU A C 1
ATOM 765 O O . LEU A 1 91 ? -8.947 -14.434 -12.100 1.00 53.94 91 LEU A O 1
ATOM 769 N N . ASP A 1 92 ? -9.864 -14.451 -14.168 1.00 56.66 92 ASP A N 1
ATOM 770 C CA . ASP A 1 92 ? -8.665 -14.181 -14.969 1.00 56.66 92 ASP A CA 1
ATOM 771 C C . ASP A 1 92 ? -8.087 -12.762 -14.715 1.00 56.66 92 ASP A C 1
ATOM 773 O O . ASP A 1 92 ? -8.744 -11.930 -14.087 1.00 56.66 92 ASP A O 1
ATOM 777 N N . PRO A 1 93 ? -6.843 -12.468 -15.139 1.00 59.69 93 PRO A N 1
ATOM 778 C CA . PRO A 1 93 ? -6.145 -11.224 -14.804 1.00 59.69 93 PRO A CA 1
ATOM 779 C C . PRO A 1 93 ? -6.827 -9.916 -15.229 1.00 59.69 93 PRO A C 1
ATOM 781 O O . PRO A 1 93 ? -6.691 -8.933 -14.501 1.00 59.69 93 PRO A O 1
ATOM 784 N N . GLU A 1 94 ? -7.538 -9.873 -16.361 1.00 62.06 94 GLU A N 1
ATOM 785 C CA . GLU A 1 94 ? -8.192 -8.640 -16.834 1.00 62.06 94 GLU A CA 1
ATOM 786 C C . GLU A 1 94 ? -9.435 -8.333 -15.997 1.00 62.06 94 GLU A C 1
ATOM 788 O O . GLU A 1 94 ? -9.627 -7.203 -15.541 1.00 62.06 94 GLU A O 1
ATOM 793 N N . SER A 1 95 ? -10.204 -9.374 -15.672 1.00 60.38 95 SER A N 1
ATOM 794 C CA . SER A 1 95 ? -11.357 -9.296 -14.771 1.00 60.38 95 SER A CA 1
ATOM 795 C C . SER A 1 95 ? -10.978 -8.819 -13.360 1.00 60.38 95 SER A C 1
ATOM 797 O O . SER A 1 95 ? -11.779 -8.178 -12.679 1.00 60.38 95 SER A O 1
ATOM 799 N N . ARG A 1 96 ? -9.740 -9.074 -12.908 1.00 59.91 96 ARG A N 1
ATOM 800 C CA . ARG A 1 96 ? -9.272 -8.650 -11.574 1.00 59.91 96 ARG A CA 1
ATOM 801 C C . ARG A 1 96 ? -9.195 -7.139 -11.437 1.00 59.91 96 ARG A C 1
ATOM 803 O O . ARG A 1 96 ? -9.653 -6.624 -10.426 1.00 59.91 96 ARG A O 1
ATOM 810 N N . ILE A 1 97 ? -8.646 -6.431 -12.426 1.00 61.12 97 ILE A N 1
ATOM 811 C CA . ILE A 1 97 ? -8.463 -4.969 -12.347 1.00 61.12 97 ILE A CA 1
ATOM 812 C C . ILE A 1 97 ? -9.819 -4.268 -12.177 1.00 61.12 97 ILE A C 1
ATOM 814 O O . ILE A 1 97 ? -9.935 -3.336 -11.383 1.00 61.12 97 ILE A O 1
ATOM 818 N N . HIS A 1 98 ? -10.854 -4.739 -12.879 1.00 57.66 98 HIS A N 1
ATOM 819 C CA . HIS A 1 98 ? -12.214 -4.224 -12.712 1.00 57.66 98 HIS A CA 1
ATOM 820 C C . HIS A 1 98 ? -12.800 -4.537 -11.333 1.00 57.66 98 HIS A C 1
ATOM 822 O O . HIS A 1 98 ? -13.274 -3.617 -10.674 1.00 57.66 98 HIS A O 1
ATOM 828 N N . ILE A 1 99 ? -12.674 -5.773 -10.843 1.00 59.75 99 ILE A N 1
ATOM 829 C CA . ILE A 1 99 ? -13.168 -6.144 -9.506 1.00 59.75 99 ILE A CA 1
ATOM 830 C C . ILE A 1 99 ? -12.492 -5.322 -8.405 1.00 59.75 99 ILE A C 1
ATOM 832 O O . ILE A 1 99 ? -13.149 -4.918 -7.452 1.00 59.75 99 ILE A O 1
ATOM 836 N N . PHE A 1 100 ? -11.195 -5.033 -8.527 1.00 66.81 100 PHE A N 1
ATOM 837 C CA . PHE A 1 100 ? -10.505 -4.179 -7.560 1.00 66.81 100 PHE A CA 1
ATOM 838 C C . PHE A 1 100 ? -11.079 -2.765 -7.524 1.00 66.81 100 PHE A C 1
ATOM 840 O O . PHE A 1 100 ? -11.276 -2.229 -6.439 1.00 66.81 100 PHE A O 1
ATOM 847 N N . ASN A 1 101 ? -11.378 -2.172 -8.680 1.00 63.19 101 ASN A N 1
ATOM 848 C CA . ASN A 1 101 ? -11.998 -0.847 -8.719 1.00 63.19 101 ASN A CA 1
ATOM 849 C C . ASN A 1 101 ? -13.413 -0.842 -8.119 1.00 63.19 101 ASN A C 1
ATOM 851 O O . ASN A 1 101 ? -13.846 0.191 -7.623 1.00 63.19 101 ASN A O 1
ATOM 855 N N . GLU A 1 102 ? -14.129 -1.967 -8.167 1.00 69.94 102 GLU A N 1
ATOM 856 C CA . GLU A 1 102 ? -15.477 -2.088 -7.598 1.00 69.94 102 GLU A CA 1
ATOM 857 C C . GLU A 1 102 ? -15.470 -2.393 -6.095 1.00 69.94 102 GLU A C 1
ATOM 859 O O . GLU A 1 102 ? -16.336 -1.913 -5.368 1.00 69.94 102 GLU A O 1
ATOM 864 N N . ARG A 1 103 ? -14.504 -3.189 -5.619 1.00 81.62 103 ARG A N 1
ATOM 865 C CA . ARG A 1 103 ? -14.438 -3.674 -4.227 1.00 81.62 103 ARG A CA 1
ATOM 866 C C . ARG A 1 103 ? -13.476 -2.898 -3.333 1.00 81.62 103 ARG A C 1
ATOM 868 O O . ARG A 1 103 ? -13.416 -3.160 -2.136 1.00 81.62 103 ARG A O 1
ATOM 875 N N . SER A 1 104 ? -12.709 -1.967 -3.897 1.00 87.44 104 SER A N 1
ATOM 876 C CA . SER A 1 104 ? -11.874 -1.052 -3.122 1.00 87.44 104 SER A CA 1
ATOM 877 C C . SER A 1 104 ? -12.178 0.397 -3.464 1.00 87.44 104 SER A C 1
ATOM 879 O O . SER A 1 104 ? -12.286 0.767 -4.635 1.00 87.44 104 SER A O 1
ATOM 881 N N . LYS A 1 105 ? -12.274 1.243 -2.437 1.00 89.75 105 LYS A N 1
ATOM 882 C CA . LYS A 1 105 ? -12.295 2.693 -2.624 1.00 89.75 105 LYS A CA 1
ATOM 883 C C . LYS A 1 105 ? -10.878 3.145 -2.960 1.00 89.75 105 LYS A C 1
ATOM 885 O O . LYS A 1 105 ? -9.933 2.855 -2.226 1.00 89.75 105 LYS A O 1
ATOM 890 N N . ARG A 1 106 ? -10.737 3.860 -4.076 1.00 90.81 106 ARG A N 1
ATOM 891 C CA . ARG A 1 106 ? -9.460 4.414 -4.526 1.00 90.81 106 ARG A CA 1
ATOM 892 C C . ARG A 1 106 ? -9.370 5.887 -4.165 1.00 90.81 106 ARG A C 1
ATOM 894 O O . ARG A 1 106 ? -10.226 6.669 -4.569 1.00 90.81 106 ARG A O 1
ATOM 901 N N . ILE A 1 107 ? -8.299 6.252 -3.475 1.00 90.19 107 ILE A N 1
ATOM 902 C CA . ILE A 1 107 ? -7.961 7.636 -3.149 1.00 90.19 107 ILE A CA 1
ATOM 903 C C . ILE A 1 107 ? -6.609 7.962 -3.790 1.00 90.19 107 ILE A C 1
ATOM 905 O O . ILE A 1 107 ? -5.699 7.133 -3.799 1.00 90.19 107 ILE A O 1
ATOM 909 N N . ILE A 1 108 ? -6.497 9.136 -4.410 1.00 88.69 108 ILE A N 1
ATOM 910 C CA . ILE A 1 108 ? -5.284 9.547 -5.137 1.00 88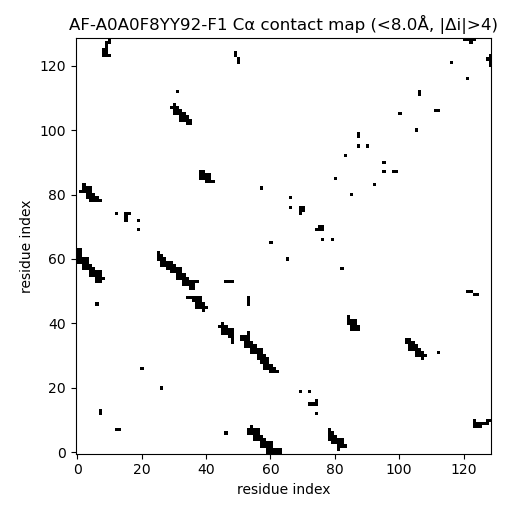.69 108 ILE A CA 1
ATOM 911 C C . ILE A 1 108 ? -4.493 10.573 -4.332 1.00 88.69 108 ILE A C 1
ATOM 913 O O . ILE A 1 108 ? -3.269 10.488 -4.292 1.00 88.69 108 ILE A O 1
ATOM 917 N N . PHE A 1 109 ? -5.180 11.521 -3.699 1.00 87.44 109 PHE A N 1
ATOM 918 C CA . PHE A 1 109 ? -4.542 12.569 -2.918 1.00 87.44 109 PHE A CA 1
ATOM 919 C C . PHE A 1 109 ? -4.422 12.147 -1.453 1.00 87.44 109 PHE A C 1
ATOM 921 O O . PHE A 1 109 ? -5.331 11.540 -0.896 1.00 87.44 109 PHE A O 1
ATOM 928 N N . GLU A 1 110 ? -3.279 12.446 -0.841 1.00 85.94 110 GLU A N 1
ATOM 929 C CA . GLU A 1 110 ? -3.019 12.137 0.570 1.00 85.94 110 GLU A CA 1
ATOM 930 C C . GLU A 1 110 ? -3.993 12.870 1.504 1.00 85.94 110 GLU A C 1
ATOM 932 O O . GLU A 1 110 ? -4.477 12.284 2.466 1.00 85.94 110 GLU A O 1
ATOM 937 N N . GLU A 1 111 ? -4.335 14.116 1.175 1.00 87.62 111 GLU A N 1
ATOM 938 C CA . GLU A 1 111 ? -5.294 14.941 1.923 1.00 87.62 111 GLU A CA 1
ATOM 939 C C . GLU A 1 111 ? -6.666 14.251 2.020 1.00 87.62 111 GLU A C 1
ATOM 941 O O . GLU A 1 111 ? -7.193 14.079 3.114 1.00 87.62 111 GLU A O 1
ATOM 946 N N . ASP A 1 112 ? -7.173 13.723 0.901 1.00 87.69 112 ASP A N 1
ATOM 947 C CA . ASP A 1 112 ? -8.437 12.976 0.854 1.00 87.69 112 ASP A CA 1
ATOM 948 C C . ASP A 1 112 ? -8.393 11.687 1.696 1.00 87.69 112 ASP A C 1
ATOM 950 O O . ASP A 1 112 ? -9.426 11.216 2.178 1.00 87.69 112 ASP A O 1
ATOM 954 N N . LEU A 1 113 ? -7.214 11.062 1.829 1.00 88.06 113 LEU A N 1
ATOM 955 C CA . LEU A 1 113 ? -7.053 9.889 2.685 1.00 88.06 113 LEU A CA 1
ATOM 956 C C . LEU A 1 113 ? -7.148 10.302 4.153 1.00 88.06 113 LEU A C 1
ATOM 958 O O . LEU A 1 113 ? -7.829 9.620 4.910 1.00 88.06 113 LEU A O 1
ATOM 962 N N . ILE A 1 114 ? -6.478 11.386 4.543 1.00 84.56 114 ILE A N 1
ATOM 963 C CA . ILE A 1 114 ? -6.505 11.894 5.919 1.00 84.56 114 ILE A CA 1
ATOM 964 C C . ILE A 1 11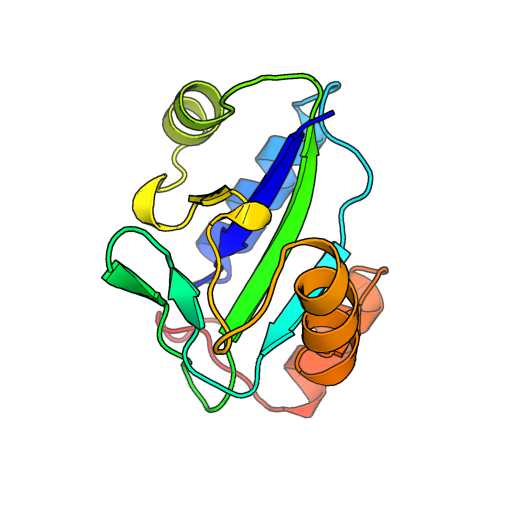4 ? -7.936 12.275 6.305 1.00 84.56 114 ILE A C 1
ATOM 966 O O . ILE A 1 114 ? -8.439 11.764 7.302 1.00 84.56 114 ILE A O 1
ATOM 970 N N . ASP A 1 115 ? -8.622 13.053 5.465 1.00 86.00 115 ASP A N 1
ATOM 971 C CA . ASP A 1 115 ? -10.018 13.439 5.694 1.00 86.00 115 ASP A CA 1
ATOM 972 C C . ASP A 1 115 ? -10.921 12.204 5.849 1.00 86.00 115 ASP A C 1
ATOM 974 O O . ASP A 1 115 ? -11.744 12.125 6.761 1.00 86.00 115 ASP A O 1
ATOM 978 N N . PHE A 1 116 ? -10.728 11.187 5.001 1.00 85.44 116 PHE A N 1
ATOM 979 C CA . PHE A 1 116 ? -11.474 9.933 5.091 1.00 85.44 116 PHE A CA 1
ATOM 980 C C . PHE A 1 116 ? -11.199 9.150 6.384 1.00 85.44 116 PHE A C 1
ATOM 982 O O . PHE A 1 116 ? -12.110 8.527 6.932 1.00 85.44 116 PHE A O 1
ATOM 989 N N . LEU A 1 117 ? -9.951 9.136 6.858 1.00 81.00 117 LEU A N 1
ATOM 990 C CA . LEU A 1 117 ? -9.583 8.460 8.102 1.00 81.00 117 LEU A CA 1
ATOM 991 C C . LEU A 1 117 ? -10.175 9.169 9.325 1.00 81.00 117 LEU A C 1
ATOM 993 O O . LEU A 1 117 ? -10.697 8.499 10.221 1.00 81.00 117 LEU A O 1
ATOM 997 N N . ASP A 1 118 ? -10.148 10.501 9.318 1.00 81.31 118 ASP A N 1
ATOM 998 C CA . ASP A 1 118 ? -10.697 11.349 10.375 1.00 81.31 118 ASP A CA 1
ATOM 999 C C . ASP A 1 118 ? -12.228 11.236 10.463 1.00 81.31 118 ASP A C 1
ATOM 1001 O O . ASP A 1 118 ? -12.778 11.121 11.562 1.00 81.31 118 ASP A O 1
ATOM 1005 N N . GLU A 1 119 ? -12.933 11.191 9.323 1.00 82.06 119 GLU A N 1
ATOM 1006 C CA . GLU A 1 119 ? -14.394 10.998 9.269 1.00 82.06 119 GLU A CA 1
ATOM 1007 C C . GLU A 1 119 ? -14.861 9.706 9.956 1.00 82.06 119 GLU A C 1
ATOM 1009 O O . GLU A 1 119 ? -15.989 9.628 10.453 1.00 82.06 119 GLU A O 1
ATOM 1014 N N . LEU A 1 120 ? -14.007 8.683 9.980 1.00 76.31 120 LEU A N 1
ATOM 1015 C CA . LEU A 1 120 ? -14.346 7.351 10.467 1.00 76.31 120 LEU A CA 1
ATOM 1016 C C . LEU A 1 120 ? -13.872 7.074 11.903 1.00 76.31 120 LEU A C 1
ATOM 1018 O O . LEU A 1 120 ? -14.102 5.966 12.392 1.00 76.31 120 LEU A O 1
ATOM 1022 N N . ASP A 1 121 ? -13.238 8.047 12.579 1.00 71.19 121 ASP A N 1
ATOM 1023 C CA . ASP A 1 121 ? -12.576 7.877 13.893 1.00 71.19 121 ASP A CA 1
ATOM 1024 C C . ASP A 1 121 ? -11.689 6.617 13.924 1.00 71.19 121 ASP A C 1
ATOM 1026 O O . ASP A 1 121 ? -11.663 5.835 14.884 1.00 71.19 121 ASP A O 1
ATOM 1030 N N . LEU A 1 122 ? -11.007 6.352 12.803 1.00 70.56 122 LEU A N 1
ATOM 1031 C CA . LEU A 1 122 ? -10.245 5.125 12.647 1.00 70.56 122 LEU A CA 1
ATOM 1032 C C . LEU A 1 122 ? -9.005 5.149 13.522 1.00 70.56 122 LEU A C 1
ATOM 1034 O O . LEU A 1 122 ? -8.281 6.136 13.637 1.00 70.56 122 LEU A O 1
ATOM 1038 N N . LYS A 1 123 ? -8.732 3.982 14.096 1.00 67.06 123 LYS A N 1
ATOM 1039 C CA . LYS A 1 123 ? -7.455 3.684 14.727 1.00 67.06 123 LYS A CA 1
ATOM 1040 C C . LYS A 1 123 ? -6.778 2.585 13.942 1.00 67.06 123 LYS A C 1
ATOM 1042 O O . LYS A 1 123 ? -7.393 1.566 13.620 1.00 67.06 123 LYS A O 1
ATOM 1047 N N . PHE A 1 124 ? -5.503 2.776 13.668 1.00 69.69 124 PHE A N 1
ATOM 1048 C CA . PHE A 1 124 ? -4.618 1.722 13.223 1.00 69.69 124 PHE A CA 1
ATOM 1049 C C . PHE A 1 124 ? -4.557 0.583 14.252 1.00 69.69 124 PHE A C 1
ATOM 1051 O O . PHE A 1 124 ? -4.984 0.712 15.403 1.00 69.69 124 PHE A O 1
ATOM 1058 N N . LYS A 1 125 ? -3.992 -0.559 13.855 1.00 69.44 125 LYS A N 1
ATOM 1059 C CA . LYS 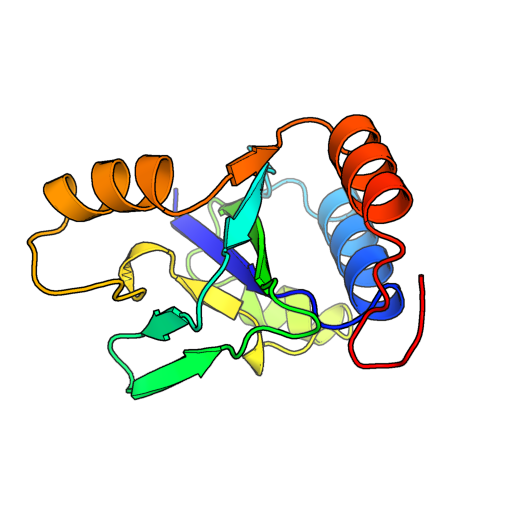A 1 125 ? -3.887 -1.752 14.710 1.00 69.44 125 LYS A CA 1
ATOM 1060 C C . LYS A 1 125 ? -3.076 -1.500 15.982 1.00 69.44 125 LYS A C 1
ATOM 1062 O O . LYS A 1 125 ? -3.338 -2.115 17.013 1.00 69.44 125 LYS A O 1
ATOM 1067 N N . ASP A 1 126 ? -2.101 -0.600 15.912 1.00 73.62 126 ASP A N 1
ATOM 1068 C CA . ASP A 1 126 ? -1.298 -0.165 17.056 1.00 73.62 126 ASP A CA 1
ATOM 1069 C C . ASP A 1 126 ? -2.002 0.883 17.941 1.00 73.62 126 ASP A C 1
ATOM 1071 O O . ASP A 1 126 ? -1.451 1.298 18.960 1.00 73.62 126 ASP A O 1
ATOM 1075 N N . GLY A 1 127 ? -3.224 1.289 17.584 1.00 64.25 127 GLY A N 1
ATOM 1076 C CA . GLY A 1 127 ? -4.019 2.286 18.293 1.00 64.25 127 GLY A CA 1
ATOM 1077 C C . GLY A 1 127 ? -3.691 3.733 17.927 1.00 64.25 127 GLY A C 1
ATOM 1078 O O . GLY A 1 127 ? -4.276 4.631 18.534 1.00 64.25 127 GLY A O 1
ATOM 1079 N N . SER A 1 128 ? -2.777 3.965 16.976 1.00 70.75 128 SER A N 1
ATOM 1080 C CA . SER A 1 128 ? -2.528 5.303 16.433 1.00 70.75 128 SER A CA 1
ATOM 1081 C C . SER A 1 128 ? -3.681 5.771 15.545 1.00 70.75 128 SER A C 1
ATOM 1083 O O . SER A 1 128 ? -4.386 4.951 14.958 1.00 70.75 128 SER A O 1
ATOM 1085 N N . SER A 1 129 ? -3.868 7.086 15.486 1.00 62.00 129 SER A N 1
ATOM 1086 C CA . SER A 1 129 ? -4.660 7.772 14.461 1.00 62.00 129 SER A CA 1
ATOM 1087 C C . SER A 1 129 ? -3.735 8.234 13.341 1.00 62.00 129 SER A C 1
ATOM 1089 O O . SER A 1 129 ? -2.559 8.572 13.648 1.00 62.00 129 SER A O 1
#

Organism: NCBI:txid412755

Nearest PDB structures (foldseek):
  6yc6-assembly1_B  TM=4.087E-01  e=1.697E+00  Corynebacterium glutamicum
  4m5j-assembly1_A  TM=3.166E-01  e=9.281E-01  Escherichia coli K-12
  3kue-assembly1_A  TM=3.310E-01  e=1.504E+00  Escherichia coli K-12
  5etl-assembly3_C  TM=3.041E-01  e=2.749E+00  Escherichia coli
  2qx0-assembly1_B  TM=3.570E-01  e=5.025E+00  Yersinia pestis

pLDDT: mean 84.48, std 10.87, range [52.06, 95.75]

Solvent-accessible surface area (backbone atoms only — not comparable to full-atom values): 7345 Å² total; per-residue (Å²): 122,40,54,35,29,38,51,55,56,32,50,72,53,45,56,44,51,53,57,47,51,78,73,34,87,58,56,45,78,62,32,39,39,38,24,74,48,68,46,35,31,79,86,72,51,72,50,72,46,52,91,70,33,29,44,28,42,35,33,32,24,76,56,92,71,60,54,67,63,36,46,78,62,74,44,67,59,90,38,52,44,51,56,87,41,55,45,95,71,98,68,58,79,74,61,44,62,56,50,48,63,75,60,24,54,76,40,69,53,69,67,63,46,51,55,55,43,61,78,64,73,51,50,33,82,79,66,38,106

Secondary structure (DSSP, 8-state):
-EEEEEEE--HHHHHHHHHHHHH-TTEEEEEEEEESS-EEETTS-EEPPBTTBEEEEEEEESSS--HHHHHHTT--GGGEEEGGGEESSS--HHHHHHHHHHHEEEE-SHHHHHHHHHHTT---TTS--

Sequence (129 aa):
MHNWLYFIESNKEYQKLMKFFENEKDVNGITYLIFEEDVSCKSSKIFRMHNNLLIAVNFFTYTIDPREKLINSGLETNFLVNYYDLNLGGLDPESRIHIFNERSKRIIFEEDLIDFLDELDLKFKDGSS

Mean predicted aligned error: 5.64 Å

Radius of gyration: 14.09 Å; Cα contacts (8 Å, |Δi|>4): 198; chains: 1; bounding box: 32×33×35 Å

Foldseek 3Di:
DFKKKFWDQAPVLVVLVVVLVVVDPFKDQKKKWKAQAWKAFQVGDIDGDDLSIIIIIIIDGPDPDCVVSCVVSVHDCSRMDGLQRIDPDDDDRVVSVVVSVVRIDMGRDPVVVVVVCVVSVDAGNVRHD